Protein AF-A0A838N0W6-F1 (afdb_monomer_lite)

pLDDT: mean 95.58, std 3.67, range [67.25, 98.38]

Radius of gyration: 20.15 Å; chains: 1; bounding box: 46×37×47 Å

Structure (mmCIF, N/CA/C/O backbone):
data_AF-A0A838N0W6-F1
#
_entry.id   AF-A0A838N0W6-F1
#
loop_
_atom_site.group_PDB
_atom_site.id
_atom_site.type_symbol
_atom_site.label_atom_id
_atom_site.label_alt_id
_atom_site.label_comp_id
_atom_site.label_asym_id
_atom_site.label_entity_id
_atom_site.label_seq_id
_atom_site.pdbx_PDB_ins_code
_atom_site.Cartn_x
_atom_site.Cartn_y
_atom_site.Cartn_z
_atom_site.occupancy
_atom_site.B_iso_or_equiv
_atom_site.auth_seq_id
_atom_site.auth_comp_id
_atom_site.auth_asym_id
_atom_site.auth_atom_id
_atom_site.pdbx_PDB_model_num
ATOM 1 N N . TYR A 1 1 ? 0.292 3.775 13.892 1.00 95.31 1 TYR A N 1
ATOM 2 C CA . TYR A 1 1 ? 0.697 4.768 12.877 1.00 95.31 1 TYR A CA 1
ATOM 3 C C . TYR A 1 1 ? 0.106 4.445 11.513 1.00 95.31 1 TYR A C 1
ATOM 5 O O . TYR A 1 1 ? -0.845 5.113 11.147 1.00 95.31 1 TYR A O 1
ATOM 13 N N . ILE A 1 2 ? 0.571 3.395 10.818 1.00 97.12 2 ILE A N 1
ATOM 14 C CA . ILE A 1 2 ? 0.177 3.070 9.426 1.00 97.12 2 ILE A CA 1
ATOM 15 C C . ILE A 1 2 ? -1.346 3.084 9.208 1.00 97.12 2 ILE A C 1
ATOM 17 O O . ILE A 1 2 ? -1.830 3.792 8.335 1.00 97.12 2 ILE A O 1
ATOM 21 N N . THR A 1 3 ? -2.119 2.385 10.046 1.00 95.88 3 THR A N 1
ATOM 22 C CA . THR A 1 3 ? -3.591 2.368 9.940 1.00 95.88 3 THR A CA 1
ATOM 23 C C . THR A 1 3 ? -4.222 3.755 10.088 1.00 95.88 3 THR A C 1
ATOM 25 O O . THR A 1 3 ? -5.193 4.058 9.409 1.00 95.88 3 THR A O 1
ATOM 28 N N . ALA A 1 4 ? -3.680 4.604 10.964 1.00 96.06 4 ALA A N 1
ATOM 29 C CA . ALA A 1 4 ? -4.201 5.950 11.181 1.00 96.06 4 ALA A CA 1
ATOM 30 C C . ALA A 1 4 ? -3.945 6.847 9.968 1.00 96.06 4 ALA A C 1
ATOM 32 O O . ALA A 1 4 ? -4.876 7.463 9.467 1.00 96.06 4 ALA A O 1
ATOM 33 N N . VAL A 1 5 ? -2.711 6.877 9.459 1.00 97.19 5 VAL A N 1
ATOM 34 C CA . VAL A 1 5 ? -2.389 7.692 8.278 1.00 97.19 5 VAL A CA 1
ATOM 35 C C . VAL A 1 5 ? -3.115 7.198 7.030 1.00 97.19 5 VAL A C 1
ATOM 37 O O . VAL A 1 5 ? -3.579 8.023 6.260 1.00 97.19 5 VAL A O 1
ATOM 40 N N . ALA A 1 6 ? -3.344 5.889 6.889 1.00 96.62 6 ALA A N 1
ATOM 41 C CA . ALA A 1 6 ? -4.180 5.351 5.816 1.00 96.62 6 ALA A CA 1
ATOM 42 C C . ALA A 1 6 ? -5.630 5.868 5.880 1.00 96.62 6 ALA A C 1
ATOM 44 O O . ALA A 1 6 ? -6.239 6.120 4.846 1.00 96.62 6 ALA A O 1
ATOM 45 N N . LEU A 1 7 ? -6.191 6.036 7.084 1.00 95.75 7 LEU A N 1
ATOM 46 C CA . LEU A 1 7 ? -7.536 6.593 7.272 1.00 95.75 7 LEU A CA 1
ATOM 47 C C . LEU A 1 7 ? -7.589 8.110 7.033 1.00 95.75 7 LEU A C 1
ATOM 49 O O . LEU A 1 7 ? -8.625 8.608 6.603 1.00 95.75 7 LEU A O 1
ATOM 53 N N . ILE A 1 8 ? -6.505 8.833 7.332 1.00 95.75 8 ILE A N 1
ATOM 54 C CA . ILE A 1 8 ? -6.419 10.293 7.171 1.00 95.75 8 ILE A CA 1
ATOM 55 C C . ILE A 1 8 ? -6.155 10.666 5.708 1.00 95.75 8 ILE A C 1
ATOM 57 O O . ILE A 1 8 ? -6.867 11.498 5.150 1.00 95.75 8 ILE A O 1
ATOM 61 N N . ASP A 1 9 ? -5.149 10.045 5.095 1.00 96.31 9 ASP A N 1
ATOM 62 C CA . ASP A 1 9 ? -4.651 10.412 3.767 1.00 96.31 9 ASP A CA 1
ATOM 63 C C . ASP A 1 9 ? -5.317 9.596 2.647 1.00 96.31 9 ASP A C 1
ATOM 65 O O . ASP A 1 9 ? -5.266 9.990 1.486 1.00 96.31 9 ASP A O 1
ATOM 69 N N . GLY A 1 10 ? -5.932 8.451 2.968 1.00 95.88 10 GLY A N 1
ATOM 70 C CA . GLY A 1 10 ? -6.485 7.522 1.975 1.00 95.88 10 GLY A CA 1
ATOM 71 C C . GLY A 1 10 ? -5.430 6.694 1.230 1.00 95.88 10 GLY A C 1
ATOM 72 O O . GLY A 1 10 ? -5.783 5.881 0.379 1.00 95.88 10 GLY A O 1
ATOM 73 N N . GLU A 1 11 ? -4.149 6.864 1.561 1.00 94.12 11 GLU A N 1
ATOM 74 C CA . GLU A 1 11 ? -3.011 6.185 0.940 1.00 94.12 11 GLU A CA 1
ATOM 75 C C . GLU A 1 11 ? -1.906 5.886 1.965 1.00 94.12 11 GLU A C 1
ATOM 77 O O . GLU A 1 11 ? -1.864 6.455 3.059 1.00 94.12 11 GLU A O 1
ATOM 82 N N . VAL A 1 12 ? -0.987 4.988 1.600 1.00 94.38 12 VAL A N 1
ATOM 83 C CA . VAL A 1 12 ? 0.261 4.748 2.337 1.00 94.38 12 VAL A CA 1
ATOM 84 C C . VAL A 1 12 ? 1.397 4.601 1.329 1.00 94.38 12 VAL A C 1
ATOM 86 O O . VAL A 1 12 ? 1.552 3.555 0.702 1.00 94.38 12 VAL A O 1
ATOM 89 N N . THR A 1 13 ? 2.194 5.657 1.199 1.00 93.38 13 THR A N 1
ATOM 90 C CA . THR A 1 13 ? 3.395 5.753 0.359 1.00 93.38 13 THR A CA 1
ATOM 91 C C . THR A 1 13 ? 4.571 6.262 1.199 1.00 93.38 13 THR A C 1
ATOM 93 O O . THR A 1 13 ? 4.407 6.573 2.383 1.00 93.38 13 THR A O 1
ATOM 96 N N . ASP A 1 14 ? 5.752 6.423 0.599 1.00 93.19 14 ASP A N 1
ATOM 97 C CA . ASP A 1 14 ? 6.928 6.992 1.276 1.00 93.19 14 ASP A CA 1
ATOM 98 C C . ASP A 1 14 ? 6.668 8.391 1.863 1.00 93.19 14 ASP A C 1
ATOM 100 O O . ASP A 1 14 ? 7.244 8.755 2.889 1.00 93.19 14 ASP A O 1
ATOM 104 N N . LYS A 1 15 ? 5.735 9.157 1.279 1.00 94.56 15 LYS A N 1
ATOM 105 C CA . LYS A 1 15 ? 5.356 10.496 1.761 1.00 94.56 15 LYS A CA 1
ATOM 106 C C . LYS A 1 15 ? 4.848 10.469 3.203 1.00 94.56 15 LYS A C 1
ATOM 108 O O . LYS A 1 15 ? 5.111 11.396 3.965 1.00 94.56 15 LYS A O 1
ATOM 113 N N . GLN A 1 16 ? 4.122 9.419 3.592 1.00 97.19 16 GLN A N 1
ATOM 114 C CA . GLN A 1 16 ? 3.570 9.277 4.942 1.00 97.19 16 GLN A CA 1
ATOM 115 C C . GLN A 1 16 ? 4.633 8.894 5.982 1.00 97.19 16 GLN A C 1
ATOM 117 O O . GLN A 1 16 ? 4.359 8.965 7.178 1.00 97.19 16 GLN A O 1
ATOM 122 N N . PHE A 1 17 ? 5.839 8.513 5.558 1.00 97.00 17 PHE A N 1
ATOM 123 C CA . PHE A 1 17 ? 6.959 8.178 6.441 1.00 97.00 17 PHE A CA 1
ATOM 124 C C . PHE A 1 17 ? 8.013 9.289 6.533 1.00 97.00 17 PHE A C 1
ATOM 126 O O . PHE A 1 17 ? 9.030 9.100 7.203 1.00 97.00 17 PHE A O 1
ATOM 133 N N . ALA A 1 18 ? 7.785 10.445 5.898 1.00 97.19 18 ALA A N 1
ATOM 134 C CA . ALA A 1 18 ? 8.664 11.596 6.058 1.00 97.19 18 ALA A CA 1
ATOM 135 C C . ALA A 1 18 ? 8.743 12.007 7.548 1.00 97.19 18 ALA A C 1
ATOM 137 O O . ALA A 1 18 ? 7.710 11.990 8.228 1.00 97.19 18 ALA A O 1
ATOM 138 N N . PRO A 1 19 ? 9.933 12.351 8.085 1.00 97.19 19 PRO A N 1
ATOM 139 C CA . PRO A 1 19 ? 10.131 12.584 9.518 1.00 97.19 19 PRO A CA 1
ATOM 140 C C . PRO A 1 19 ? 9.133 13.558 10.160 1.00 97.19 19 PRO A C 1
ATOM 142 O O . PRO A 1 19 ? 8.681 13.341 11.283 1.00 97.19 19 PRO A O 1
ATOM 145 N N . GLU A 1 20 ? 8.751 14.605 9.434 1.00 96.56 20 GLU A N 1
ATOM 146 C CA . GLU A 1 20 ? 7.786 15.620 9.849 1.00 96.56 20 GLU A CA 1
ATOM 147 C C . GLU A 1 20 ? 6.365 15.075 10.059 1.00 96.56 20 GLU A C 1
ATOM 149 O O . GLU A 1 20 ? 5.629 15.604 10.892 1.00 96.56 20 GLU A O 1
ATOM 154 N N . ARG A 1 21 ? 5.972 13.991 9.373 1.00 97.31 21 ARG A N 1
ATOM 155 C CA . ARG A 1 21 ? 4.639 13.386 9.539 1.00 97.31 21 ARG A CA 1
ATOM 156 C C . ARG A 1 21 ? 4.479 12.740 10.915 1.00 97.31 21 ARG A C 1
ATOM 158 O O . ARG A 1 21 ? 3.379 12.722 11.461 1.00 97.31 21 ARG A O 1
ATOM 165 N N . PHE A 1 22 ? 5.566 12.261 11.529 1.00 96.31 22 PHE A N 1
ATOM 166 C CA . PHE A 1 22 ? 5.504 11.632 12.856 1.00 96.31 22 PHE A CA 1
ATOM 167 C C . PHE A 1 22 ? 5.199 12.617 13.988 1.00 96.31 22 PHE A C 1
ATOM 169 O O . PHE A 1 22 ? 4.728 12.194 15.044 1.00 96.31 22 PHE A O 1
ATOM 176 N N . THR A 1 23 ? 5.467 13.909 13.786 1.00 96.31 23 THR A N 1
ATOM 177 C CA . THR A 1 23 ? 5.217 14.963 14.780 1.00 96.31 23 THR A CA 1
ATOM 178 C C . THR A 1 23 ? 4.055 15.878 14.403 1.00 96.31 23 THR A C 1
ATOM 180 O O . THR A 1 23 ? 3.721 16.789 15.162 1.00 96.31 23 THR A O 1
ATOM 183 N N . GLU A 1 24 ? 3.402 15.630 13.267 1.00 97.62 24 GLU A N 1
ATOM 184 C CA . GLU A 1 24 ? 2.257 16.406 12.810 1.00 97.62 24 GLU A CA 1
ATOM 185 C C . GLU A 1 24 ? 1.087 16.295 13.801 1.00 97.62 24 GLU A C 1
ATOM 187 O O . GLU A 1 24 ? 0.569 15.207 14.067 1.00 97.62 24 GLU A O 1
ATOM 192 N N . THR A 1 25 ? 0.634 17.439 14.328 1.00 97.50 25 THR A N 1
ATOM 193 C CA . THR A 1 25 ? -0.356 17.506 15.416 1.00 97.50 25 THR A CA 1
ATOM 194 C C . THR A 1 25 ? -1.623 16.705 15.121 1.00 97.50 25 THR A C 1
ATOM 196 O O . THR A 1 25 ? -2.047 15.925 15.966 1.00 97.50 25 THR A O 1
ATOM 199 N N . LYS A 1 26 ? -2.185 16.813 13.910 1.00 94.69 26 LYS A N 1
ATOM 200 C CA . LYS A 1 26 ? -3.415 16.095 13.534 1.00 94.69 26 LYS A CA 1
ATOM 201 C C . LYS A 1 26 ? -3.253 14.573 13.579 1.00 94.69 26 LYS A C 1
ATOM 203 O O . LYS A 1 26 ? -4.163 13.871 14.013 1.00 94.69 26 LYS A O 1
ATOM 208 N N . ILE A 1 27 ? -2.101 14.059 13.144 1.00 97.00 27 ILE A N 1
ATOM 209 C CA . ILE A 1 27 ? -1.809 12.621 13.165 1.00 97.00 27 ILE A CA 1
ATOM 210 C C . ILE A 1 27 ? -1.611 12.154 14.606 1.00 97.00 27 ILE A C 1
ATOM 212 O O . ILE A 1 27 ? -2.166 11.129 15.002 1.00 97.00 27 ILE A O 1
ATOM 216 N N . VAL A 1 28 ? -0.850 12.912 15.401 1.00 97.38 28 VAL A N 1
ATOM 217 C CA . VAL A 1 28 ? -0.603 12.596 16.813 1.00 97.38 28 VAL A CA 1
ATOM 218 C C . VAL A 1 28 ? -1.910 12.585 17.609 1.00 97.38 28 VAL A C 1
ATOM 220 O O . VAL A 1 28 ? -2.157 11.630 18.342 1.00 97.38 28 VAL A O 1
ATOM 223 N N . GLU A 1 29 ? -2.773 13.585 17.430 1.00 96.69 29 GLU A N 1
ATOM 224 C CA . GLU A 1 29 ? -4.097 13.650 18.065 1.00 96.69 29 GLU A CA 1
ATOM 225 C C . GLU A 1 29 ? -4.979 12.463 17.662 1.00 96.69 29 GLU A C 1
ATOM 227 O O . GLU A 1 29 ? -5.569 11.813 18.525 1.00 96.69 29 GLU A O 1
ATOM 232 N N . PHE A 1 30 ? -5.024 12.111 16.373 1.00 96.00 30 PHE A N 1
ATOM 233 C CA . PHE A 1 30 ? -5.779 10.941 15.921 1.00 96.00 30 PHE A CA 1
ATOM 234 C C . PHE A 1 30 ? -5.250 9.644 16.554 1.00 96.00 30 PHE A C 1
ATOM 236 O O . PHE A 1 30 ? -6.028 8.796 16.994 1.00 96.00 30 PHE A O 1
ATOM 243 N N . LEU A 1 31 ? -3.925 9.491 16.652 1.00 96.88 31 LEU A N 1
ATOM 244 C CA . LEU A 1 31 ? -3.284 8.314 17.243 1.00 96.88 31 LEU A CA 1
ATOM 245 C C . LEU A 1 31 ? -3.596 8.129 18.728 1.00 96.88 31 LEU A C 1
ATOM 247 O O . LEU A 1 31 ? -3.652 6.985 19.174 1.00 96.88 31 LEU A O 1
ATOM 251 N N . GLN A 1 32 ? -3.844 9.203 19.483 1.00 96.12 32 GLN A N 1
ATOM 252 C CA . GLN A 1 32 ? -4.243 9.105 20.895 1.00 96.12 32 GLN A CA 1
ATOM 253 C C . GLN A 1 32 ? -5.575 8.361 21.080 1.00 96.12 32 GLN A C 1
ATOM 255 O O . GLN A 1 32 ? -5.807 7.762 22.130 1.00 96.12 32 GLN A O 1
ATOM 260 N N . GLY A 1 33 ? -6.439 8.363 20.061 1.00 95.12 33 GLY A N 1
ATOM 261 C CA . GLY A 1 33 ? -7.694 7.610 20.049 1.00 95.12 33 GLY A CA 1
ATOM 262 C C . GLY A 1 33 ? -7.558 6.154 19.589 1.00 95.12 33 GLY A C 1
ATOM 263 O O . GLY A 1 33 ? -8.529 5.400 19.673 1.00 95.12 33 GLY A O 1
ATOM 264 N N . VAL A 1 34 ? -6.387 5.736 19.099 1.00 97.44 34 VAL A N 1
ATOM 265 C CA . VAL A 1 34 ? -6.178 4.390 18.552 1.00 97.44 34 VAL A CA 1
ATOM 266 C C . VAL A 1 34 ? -5.842 3.412 19.672 1.00 97.44 34 VAL A C 1
ATOM 268 O O . VAL A 1 34 ? -4.867 3.578 20.401 1.00 97.44 34 VAL A O 1
ATOM 271 N N . LYS A 1 35 ? -6.625 2.335 19.761 1.00 97.81 35 LYS A N 1
ATOM 272 C CA . LYS A 1 35 ? -6.362 1.193 20.641 1.00 97.81 35 LYS A CA 1
ATOM 273 C C . LYS A 1 35 ? -6.032 -0.031 19.801 1.00 97.81 35 LYS A C 1
ATOM 275 O O . LYS A 1 35 ? -6.647 -0.250 18.760 1.00 97.81 35 LYS A O 1
ATOM 280 N N . VAL A 1 36 ? -5.057 -0.811 20.255 1.00 97.50 36 VAL A N 1
ATOM 281 C CA . VAL A 1 36 ? -4.650 -2.062 19.613 1.00 97.50 36 VAL A CA 1
ATOM 282 C C . VAL A 1 36 ? -4.782 -3.171 20.637 1.00 97.50 36 VAL A C 1
ATOM 284 O O . VAL A 1 36 ? -4.202 -3.095 21.718 1.00 97.50 36 VAL A O 1
ATOM 287 N N . GLU A 1 37 ? -5.546 -4.193 20.285 1.00 97.56 37 GLU A N 1
ATOM 288 C CA . GLU A 1 37 ? -5.837 -5.324 21.155 1.00 97.56 37 GLU A CA 1
ATOM 289 C C . GLU A 1 37 ? -5.528 -6.622 20.419 1.00 97.56 37 GLU A C 1
ATOM 291 O O . GLU A 1 37 ? -5.694 -6.729 19.200 1.00 97.56 37 GLU A O 1
ATOM 296 N N . ARG A 1 38 ? -5.056 -7.620 21.166 1.00 96.94 38 ARG A N 1
ATOM 297 C CA . ARG A 1 38 ? -4.864 -8.960 20.623 1.00 96.94 38 ARG A CA 1
ATOM 298 C C . ARG A 1 38 ? -6.222 -9.638 20.487 1.00 96.94 38 ARG A C 1
ATOM 300 O O . ARG A 1 38 ? -7.041 -9.577 21.396 1.00 96.94 38 ARG A O 1
ATOM 307 N N . ASN A 1 39 ? -6.417 -10.334 19.375 1.00 97.88 39 ASN A N 1
ATOM 308 C CA . ASN A 1 39 ? -7.585 -11.170 19.149 1.00 97.88 39 ASN A CA 1
ATOM 309 C C . ASN A 1 39 ? -7.145 -12.637 19.025 1.00 97.88 39 ASN A C 1
ATOM 311 O O . ASN A 1 39 ? -6.260 -12.950 18.221 1.00 97.88 39 ASN A O 1
ATOM 315 N N . ASP A 1 40 ? -7.730 -13.519 19.836 1.00 97.69 40 ASP A N 1
ATOM 316 C CA . ASP A 1 40 ? -7.344 -14.935 19.898 1.00 97.69 40 ASP A CA 1
ATOM 317 C C . ASP A 1 40 ? -7.683 -15.689 18.608 1.00 97.69 40 ASP A C 1
ATOM 319 O O . ASP A 1 40 ? -6.882 -16.503 18.151 1.00 97.69 40 ASP A O 1
ATOM 323 N N . GLU A 1 41 ? -8.812 -15.364 17.971 1.00 96.88 41 GLU A N 1
ATOM 324 C CA . GLU A 1 41 ? -9.206 -15.947 16.685 1.00 96.88 41 GLU A CA 1
ATOM 325 C C . GLU A 1 41 ? -8.200 -15.569 15.590 1.00 96.88 41 GLU A C 1
ATOM 327 O O . GLU A 1 41 ? -7.670 -16.443 14.908 1.00 96.88 41 GLU A O 1
ATOM 332 N N . LEU A 1 42 ? -7.865 -14.279 15.462 1.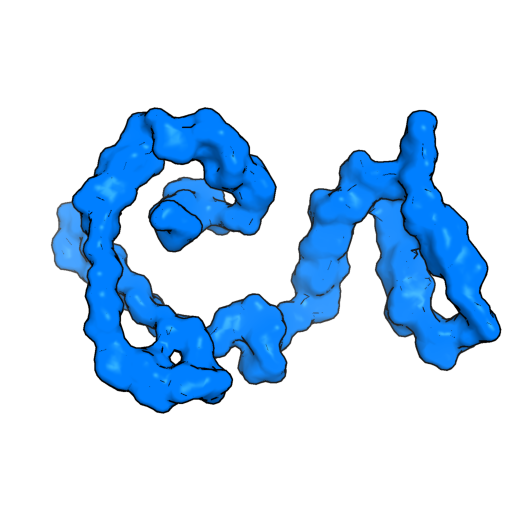00 97.31 42 LEU A N 1
ATOM 333 C CA . LEU A 1 42 ? -6.879 -13.824 14.473 1.00 97.31 42 LEU A CA 1
ATOM 334 C C . LEU A 1 42 ? -5.484 -14.393 14.760 1.00 97.31 42 LEU A C 1
ATOM 336 O O . LEU A 1 42 ? -4.759 -14.747 13.834 1.00 97.31 42 LEU A O 1
ATOM 340 N N . SER A 1 43 ? -5.118 -14.516 16.041 1.00 96.62 43 SER A N 1
ATOM 341 C CA . SER A 1 43 ? -3.848 -15.125 16.451 1.00 96.62 43 SER A CA 1
ATOM 342 C C . SER A 1 43 ? -3.766 -16.595 16.033 1.00 96.62 43 SER A C 1
ATOM 344 O O . SER A 1 43 ? -2.704 -17.042 15.612 1.00 96.62 43 SER A O 1
ATOM 346 N N . ALA A 1 44 ? -4.869 -17.340 16.140 1.00 96.81 44 ALA A N 1
ATOM 347 C CA . ALA A 1 44 ? -4.933 -18.751 15.766 1.00 96.81 44 ALA A CA 1
ATOM 348 C C . ALA A 1 44 ? -4.852 -18.979 14.246 1.00 96.81 44 ALA A C 1
ATOM 350 O O . ALA A 1 44 ? -4.429 -20.048 13.817 1.00 96.81 44 ALA A O 1
ATOM 351 N N . LEU A 1 45 ? -5.222 -17.980 13.435 1.00 95.25 45 LEU A N 1
ATOM 352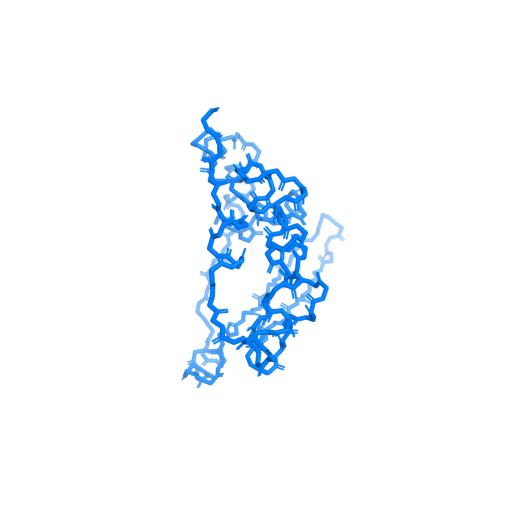 C CA . LEU A 1 45 ? -5.079 -18.023 11.975 1.00 95.25 45 LEU A CA 1
ATOM 353 C C . LEU A 1 45 ? -3.633 -17.834 11.503 1.00 95.25 45 LEU A C 1
ATOM 355 O O . LEU A 1 45 ? -3.324 -18.084 10.337 1.00 95.25 45 LEU A O 1
ATOM 359 N N . TYR A 1 46 ? -2.731 -17.386 12.373 1.00 89.38 46 TYR A N 1
ATOM 360 C CA . TYR A 1 46 ? -1.319 -17.291 12.029 1.00 89.38 46 TYR A CA 1
ATOM 361 C C . TYR A 1 46 ? -0.701 -18.701 11.962 1.00 89.38 46 TYR A C 1
ATOM 363 O O . TYR A 1 46 ? -0.890 -19.499 12.873 1.00 89.38 46 TYR A O 1
ATOM 371 N N . ALA A 1 47 ? 0.064 -19.110 10.945 1.00 87.94 47 ALA A N 1
ATOM 372 C CA . ALA A 1 47 ? 0.678 -18.400 9.816 1.00 87.94 47 ALA A CA 1
ATOM 373 C C . ALA A 1 47 ? -0.070 -18.565 8.471 1.00 87.94 47 ALA A C 1
ATOM 375 O O . ALA A 1 47 ? 0.491 -18.294 7.409 1.00 87.94 47 ALA A O 1
ATOM 376 N N . GLU A 1 48 ? -1.317 -19.038 8.495 1.00 92.75 48 GLU A N 1
ATOM 377 C CA . GLU A 1 48 ? -2.143 -19.175 7.291 1.00 92.75 48 GLU A CA 1
ATOM 378 C C . GLU A 1 48 ? -2.583 -17.808 6.746 1.00 92.75 48 GLU A C 1
ATOM 380 O O . GLU A 1 48 ? -2.598 -17.591 5.530 1.00 92.75 48 GLU A O 1
ATOM 385 N N . ALA A 1 49 ? -2.933 -16.890 7.644 1.00 94.06 49 ALA A N 1
ATOM 386 C CA . ALA A 1 49 ? -3.382 -15.542 7.336 1.00 94.06 49 ALA A CA 1
ATOM 387 C C . ALA A 1 49 ? -2.695 -14.512 8.245 1.00 94.06 49 ALA A C 1
ATOM 389 O O . ALA A 1 49 ? -2.234 -14.819 9.344 1.00 94.06 49 ALA A O 1
ATOM 390 N N . VAL A 1 50 ? -2.658 -13.262 7.786 1.00 94.25 50 VAL A N 1
ATOM 391 C CA . VAL A 1 50 ? -2.176 -12.103 8.560 1.00 94.25 50 VAL A CA 1
ATOM 392 C C . VAL A 1 50 ? -3.352 -11.168 8.820 1.00 94.25 50 VAL A C 1
ATOM 394 O O . VAL A 1 50 ? -3.402 -10.018 8.379 1.00 94.25 50 VAL A O 1
ATOM 397 N N . ALA A 1 51 ? -4.352 -11.734 9.488 1.00 96.94 51 ALA A N 1
ATOM 398 C CA . ALA A 1 51 ? -5.673 -11.154 9.598 1.00 96.94 51 ALA A CA 1
ATOM 399 C C . ALA A 1 51 ? -5.723 -9.953 10.551 1.00 96.94 51 ALA A C 1
ATOM 401 O O . ALA A 1 51 ? -5.082 -9.944 11.601 1.00 96.94 51 ALA A O 1
ATOM 402 N N . ASN A 1 52 ? -6.521 -8.947 10.195 1.00 97.56 52 ASN A N 1
ATOM 403 C CA . ASN A 1 52 ? -6.782 -7.766 11.014 1.00 97.56 52 ASN A CA 1
ATOM 404 C C . ASN A 1 52 ? -8.271 -7.399 10.972 1.00 97.56 52 ASN A C 1
ATOM 406 O O . ASN A 1 52 ? -8.923 -7.510 9.930 1.00 97.56 52 ASN A O 1
ATOM 410 N N . ILE A 1 53 ? -8.797 -6.909 12.097 1.00 98.19 53 ILE A N 1
ATOM 411 C CA . ILE A 1 53 ? -10.123 -6.289 12.191 1.00 98.19 53 ILE A CA 1
ATOM 412 C C . ILE A 1 53 ? -9.929 -4.839 12.630 1.00 98.19 53 ILE A C 1
ATOM 414 O O . ILE A 1 53 ? -9.255 -4.571 13.621 1.00 98.19 53 ILE A O 1
ATOM 418 N N . VAL A 1 54 ? -10.523 -3.905 11.892 1.00 98.12 54 VAL A N 1
ATOM 419 C CA . VAL A 1 54 ? -10.526 -2.477 12.218 1.00 98.12 54 VAL A CA 1
ATOM 420 C C . VAL A 1 54 ? -11.952 -2.050 12.527 1.00 98.12 54 VAL A C 1
ATOM 422 O O . VAL A 1 54 ? -12.852 -2.232 11.703 1.00 98.12 54 VAL A O 1
ATOM 425 N N . HIS A 1 55 ? -12.136 -1.456 13.703 1.00 98.19 55 HIS A N 1
ATOM 426 C CA . HIS A 1 55 ? -13.370 -0.799 14.119 1.00 98.19 55 HIS A CA 1
ATOM 427 C C . HIS A 1 55 ? -13.147 0.716 14.149 1.00 98.19 55 HIS A C 1
ATOM 429 O O . HIS A 1 55 ? -12.180 1.187 14.747 1.00 98.19 55 HIS A O 1
ATOM 435 N N . VAL A 1 56 ? -14.045 1.478 13.527 1.00 97.75 56 VAL A N 1
ATOM 436 C CA . VAL A 1 56 ? -14.039 2.945 13.538 1.00 97.75 56 VAL A CA 1
ATOM 437 C C . VAL A 1 56 ? -15.352 3.431 14.135 1.00 97.75 56 VAL A C 1
ATOM 439 O O . VAL A 1 56 ? -16.417 3.191 13.565 1.00 97.75 56 VAL A O 1
ATOM 442 N N . ASN A 1 57 ? -15.273 4.119 15.273 1.00 97.38 57 ASN A N 1
ATOM 443 C CA . ASN A 1 57 ? -16.418 4.777 15.899 1.00 97.38 57 ASN A CA 1
ATOM 444 C C . ASN A 1 57 ? -16.543 6.196 15.339 1.00 97.38 57 ASN A C 1
ATOM 446 O O . ASN A 1 57 ? -15.609 6.990 15.440 1.00 97.38 57 ASN A O 1
ATOM 450 N N . LEU A 1 58 ? -17.682 6.498 14.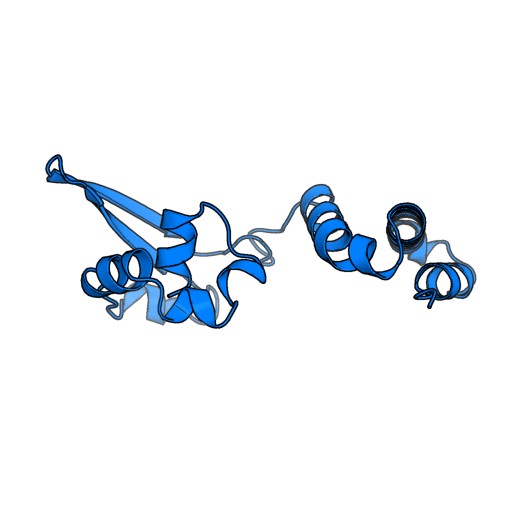727 1.00 96.81 58 LEU A N 1
ATOM 451 C CA . LEU A 1 58 ? -17.971 7.788 14.116 1.00 96.81 58 LEU A CA 1
ATOM 452 C C . LEU A 1 58 ? -18.592 8.749 15.133 1.00 96.81 58 LEU A C 1
ATOM 454 O O . LEU A 1 58 ? -19.203 8.338 16.118 1.00 96.81 58 LEU A O 1
ATOM 458 N N . ALA A 1 59 ? -18.496 10.048 14.848 1.00 95.50 59 ALA A N 1
ATOM 459 C CA . ALA A 1 59 ? -19.067 11.100 15.692 1.00 95.50 59 ALA A CA 1
ATOM 460 C C . ALA A 1 59 ? -20.601 11.019 15.830 1.00 95.50 59 ALA A C 1
ATOM 462 O O . ALA A 1 59 ? -21.152 11.509 16.810 1.00 95.50 59 ALA A O 1
ATOM 463 N N . ASP A 1 60 ? -21.290 10.385 14.876 1.00 97.44 60 ASP A N 1
ATOM 464 C CA . ASP A 1 60 ? -22.739 10.145 14.926 1.00 97.44 60 ASP A CA 1
ATOM 465 C C . ASP A 1 60 ? -23.132 8.898 15.744 1.00 97.44 60 ASP A C 1
ATOM 467 O O . ASP A 1 60 ? -24.298 8.505 15.762 1.00 97.44 60 ASP A O 1
ATOM 471 N N . GLY A 1 61 ? -22.164 8.271 16.420 1.00 97.94 61 GLY A N 1
ATOM 472 C CA . GLY A 1 61 ? -22.361 7.098 17.268 1.00 97.94 61 GLY A CA 1
ATOM 473 C C . GLY A 1 61 ? -22.360 5.762 16.523 1.00 97.94 61 GLY A C 1
ATOM 474 O O . GLY A 1 61 ? -22.430 4.719 17.173 1.00 97.94 61 GLY A O 1
ATOM 475 N N . ARG A 1 62 ? -22.263 5.744 15.186 1.00 98.12 62 ARG A N 1
ATOM 476 C CA . ARG A 1 62 ? -22.144 4.490 14.426 1.00 98.12 62 ARG A CA 1
ATOM 477 C C . ARG A 1 62 ? -20.745 3.892 14.550 1.00 98.12 62 ARG A C 1
ATOM 479 O O . ARG A 1 62 ? -19.753 4.611 14.642 1.00 98.12 62 ARG A O 1
ATOM 486 N N . THR A 1 63 ? -20.662 2.571 14.421 1.00 98.38 63 THR A N 1
ATOM 487 C CA . THR A 1 63 ? -19.394 1.848 14.275 1.00 98.38 63 THR A CA 1
ATOM 488 C C . THR A 1 63 ? -19.324 1.203 12.897 1.00 98.38 63 THR A C 1
ATOM 490 O O . THR A 1 63 ? -20.195 0.414 12.529 1.00 98.38 63 THR A O 1
ATOM 493 N N . ILE A 1 64 ? -18.269 1.501 12.140 1.00 98.06 64 ILE A N 1
ATOM 494 C CA . ILE A 1 64 ? -17.930 0.780 10.908 1.00 98.06 64 ILE A CA 1
ATOM 495 C C . ILE A 1 64 ? -16.864 -0.256 11.248 1.00 98.06 64 ILE A C 1
ATOM 497 O O . ILE A 1 64 ? -15.898 0.045 11.943 1.00 98.06 64 ILE A O 1
ATOM 501 N N . THR A 1 65 ? -17.039 -1.480 10.756 1.00 98.19 65 THR A N 1
ATOM 502 C CA . THR A 1 65 ? -16.103 -2.584 10.987 1.00 98.19 65 THR A CA 1
ATOM 503 C C . THR A 1 65 ? -15.656 -3.185 9.666 1.00 98.19 65 THR A C 1
ATOM 505 O O . THR A 1 65 ? -16.481 -3.448 8.791 1.00 98.19 65 THR A O 1
ATOM 508 N N . LYS A 1 66 ? -14.357 -3.461 9.538 1.00 97.50 66 LYS A N 1
ATOM 509 C CA . LYS A 1 66 ? -13.800 -4.210 8.412 1.00 97.50 66 LYS A CA 1
ATOM 510 C C . LYS A 1 66 ? -12.825 -5.264 8.912 1.00 97.50 66 LYS A C 1
ATOM 512 O O . LYS A 1 66 ? -11.894 -4.950 9.644 1.00 97.50 66 LYS A O 1
ATOM 517 N N . ARG A 1 67 ? -13.020 -6.500 8.456 1.00 97.50 67 ARG A N 1
ATOM 518 C CA . ARG A 1 67 ? -12.063 -7.598 8.595 1.00 97.50 67 ARG A CA 1
ATOM 519 C C . ARG A 1 67 ? -11.364 -7.847 7.263 1.00 97.50 67 ARG A C 1
ATOM 521 O O . ARG A 1 67 ? -12.018 -7.833 6.216 1.00 97.50 67 ARG A O 1
ATOM 528 N N . VAL A 1 68 ? -10.056 -8.066 7.315 1.00 97.38 68 VAL A N 1
ATOM 529 C CA . VAL A 1 68 ? -9.233 -8.488 6.180 1.00 97.38 68 VAL A CA 1
ATOM 530 C C . VAL A 1 68 ? -8.325 -9.610 6.655 1.00 97.38 68 VAL A C 1
ATOM 532 O O . VAL A 1 68 ? -7.430 -9.367 7.459 1.00 97.38 68 VAL A O 1
ATOM 535 N N . ASP A 1 69 ? -8.546 -10.816 6.137 1.00 97.12 69 ASP A N 1
ATOM 536 C CA . ASP A 1 69 ? -7.734 -11.989 6.486 1.00 97.12 69 ASP A CA 1
ATOM 537 C C . ASP A 1 69 ? -6.516 -12.117 5.563 1.00 97.12 69 ASP A C 1
ATOM 539 O O . ASP A 1 69 ? -5.395 -12.365 6.010 1.00 97.12 69 ASP A O 1
ATOM 543 N N . TYR A 1 70 ? -6.728 -11.861 4.269 1.00 97.12 70 TYR A N 1
ATOM 544 C CA . TYR A 1 70 ? -5.698 -11.896 3.236 1.00 97.12 70 TYR A CA 1
ATOM 545 C C . TYR A 1 70 ? -5.519 -10.490 2.648 1.00 97.12 70 TYR A C 1
ATOM 547 O O . TYR A 1 70 ? -6.389 -10.036 1.896 1.00 97.12 70 TYR A O 1
ATOM 555 N N . PRO A 1 71 ? -4.435 -9.768 2.984 1.00 94.25 71 PRO A N 1
ATOM 556 C CA . PRO A 1 71 ? -4.191 -8.439 2.432 1.00 94.25 71 PRO A CA 1
ATOM 557 C C . PRO A 1 71 ? -3.953 -8.515 0.922 1.00 94.25 71 PRO A C 1
ATOM 559 O O . PRO A 1 71 ? 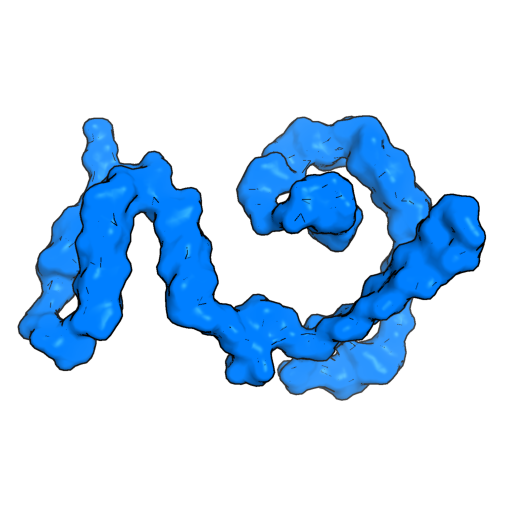-3.541 -9.553 0.403 1.00 94.25 71 PRO A O 1
ATOM 562 N N . LEU A 1 72 ? -4.200 -7.407 0.222 1.00 94.31 72 LEU A N 1
ATOM 563 C CA . LEU A 1 72 ? -3.904 -7.296 -1.205 1.00 94.31 72 LEU A CA 1
ATOM 564 C C . LEU A 1 72 ? -2.409 -7.566 -1.450 1.00 94.31 72 LEU A C 1
ATOM 566 O O . LEU A 1 72 ? -1.554 -7.007 -0.764 1.00 94.31 72 LEU A O 1
ATOM 570 N N . GLY A 1 73 ? -2.108 -8.452 -2.396 1.00 93.38 73 GLY A N 1
ATOM 571 C CA . GLY A 1 73 ? -0.766 -8.982 -2.654 1.00 93.38 73 GLY A CA 1
ATOM 572 C C . GLY A 1 73 ? -0.486 -10.345 -2.007 1.00 93.38 73 GLY A C 1
ATOM 573 O O . GLY A 1 73 ? 0.499 -10.991 -2.355 1.00 93.38 73 GLY A O 1
ATOM 574 N N . ASN A 1 74 ? -1.346 -10.836 -1.109 1.00 95.00 74 ASN A N 1
ATOM 575 C CA . ASN A 1 74 ? -1.253 -12.212 -0.618 1.00 95.00 74 ASN A CA 1
ATOM 576 C C . ASN A 1 74 ? -1.551 -13.217 -1.752 1.00 95.00 74 ASN A C 1
ATOM 578 O O . ASN A 1 74 ? -2.349 -12.939 -2.641 1.00 95.00 74 ASN A O 1
ATOM 582 N N . ALA A 1 75 ? -0.991 -14.431 -1.702 1.00 93.69 75 ALA A N 1
ATOM 583 C CA . ALA A 1 75 ? -1.254 -15.469 -2.707 1.00 93.69 75 ALA A CA 1
ATOM 584 C C . ALA A 1 75 ? -2.752 -15.804 -2.892 1.00 93.69 75 ALA A C 1
ATOM 586 O O . ALA A 1 75 ? -3.151 -16.172 -3.999 1.00 93.69 75 ALA A O 1
ATOM 587 N N . LYS A 1 76 ? -3.560 -15.658 -1.827 1.00 94.81 76 LYS A N 1
ATOM 588 C CA . LYS A 1 76 ? -5.026 -15.825 -1.807 1.00 94.81 76 LYS A CA 1
ATOM 589 C C . LYS A 1 76 ? -5.806 -14.533 -2.129 1.00 94.81 76 LYS A C 1
ATOM 591 O O . LYS A 1 76 ? -7.019 -14.591 -2.288 1.00 94.81 76 LYS A O 1
ATOM 596 N N . ASN A 1 77 ? -5.139 -13.381 -2.226 1.00 96.25 77 ASN A N 1
ATOM 597 C CA . ASN A 1 77 ? -5.714 -12.085 -2.605 1.00 96.25 77 ASN A CA 1
ATOM 598 C C . ASN A 1 77 ? -4.686 -11.300 -3.433 1.00 96.25 77 ASN A C 1
ATOM 600 O O . ASN A 1 77 ? -4.051 -10.360 -2.949 1.00 96.25 77 ASN A O 1
ATOM 604 N N . ARG A 1 78 ? -4.440 -11.780 -4.654 1.00 95.81 78 ARG A N 1
ATOM 605 C CA . ARG A 1 78 ? -3.347 -11.288 -5.495 1.00 95.81 78 ARG A CA 1
ATOM 606 C C . ARG A 1 78 ? -3.627 -9.865 -5.957 1.00 95.81 78 ARG A C 1
ATOM 608 O O . ARG A 1 78 ? -4.767 -9.513 -6.245 1.00 95.81 78 ARG A O 1
ATOM 615 N N . LEU A 1 79 ? -2.567 -9.070 -6.039 1.00 95.62 79 LEU A N 1
ATOM 616 C CA . LEU A 1 79 ? -2.627 -7.799 -6.745 1.00 95.62 79 LEU A CA 1
ATOM 617 C C . LEU A 1 79 ? -2.823 -8.112 -8.240 1.00 95.62 79 LEU A C 1
ATOM 619 O O . LEU A 1 79 ? -2.110 -8.986 -8.739 1.00 95.62 79 LEU A O 1
ATOM 623 N N . PRO A 1 80 ? -3.795 -7.491 -8.927 1.00 96.19 80 PRO A N 1
ATOM 624 C CA . PRO A 1 80 ? -3.937 -7.661 -10.366 1.00 96.19 80 PRO A CA 1
ATOM 625 C C . PRO A 1 80 ? -2.727 -7.057 -11.089 1.00 96.19 80 PRO A C 1
ATOM 627 O O . PRO A 1 80 ? -2.019 -6.217 -10.527 1.00 96.19 80 PRO A O 1
ATOM 630 N N . ASP A 1 81 ? -2.484 -7.510 -12.315 1.00 96.75 81 ASP A N 1
ATOM 631 C CA . ASP A 1 81 ? -1.281 -7.172 -13.082 1.00 96.75 81 ASP A CA 1
ATOM 632 C C . ASP A 1 81 ? -1.119 -5.655 -13.265 1.00 96.75 81 ASP A C 1
ATOM 634 O O . ASP A 1 81 ? -0.051 -5.112 -12.989 1.00 96.75 81 ASP A O 1
ATOM 638 N N . ASP A 1 82 ? -2.206 -4.948 -13.581 1.00 96.31 82 ASP A N 1
ATOM 639 C CA . ASP A 1 82 ? -2.244 -3.483 -13.667 1.00 96.31 82 ASP A CA 1
ATOM 640 C C . ASP A 1 82 ? -1.878 -2.805 -12.334 1.00 96.31 82 ASP A C 1
ATOM 642 O O . ASP A 1 82 ? -1.189 -1.788 -12.302 1.00 96.31 82 ASP A O 1
ATOM 646 N N . GLY A 1 83 ? -2.286 -3.382 -11.205 1.00 95.19 83 GLY A N 1
ATOM 647 C CA . GLY A 1 83 ? -1.889 -2.932 -9.874 1.00 95.19 83 GLY A CA 1
ATOM 648 C C . GLY A 1 83 ? -0.394 -3.121 -9.603 1.00 95.19 83 GLY A C 1
ATOM 649 O O . GLY A 1 83 ? 0.228 -2.259 -8.977 1.00 95.19 83 GLY A O 1
ATOM 650 N N . VAL A 1 84 ? 0.197 -4.227 -10.070 1.00 96.12 84 VAL A N 1
ATOM 651 C CA . VAL A 1 84 ? 1.645 -4.482 -9.964 1.00 96.12 84 VAL A CA 1
ATOM 652 C C . VAL A 1 84 ? 2.422 -3.480 -10.820 1.00 96.12 84 VAL A C 1
ATOM 654 O O . VAL A 1 84 ? 3.379 -2.879 -10.330 1.00 96.12 84 VAL A O 1
ATOM 657 N N . GLU A 1 85 ? 1.984 -3.265 -12.060 1.00 97.06 85 GLU A N 1
ATOM 658 C CA . GLU A 1 85 ? 2.568 -2.297 -12.991 1.00 97.06 85 GLU A CA 1
ATOM 659 C C . GLU A 1 85 ? 2.496 -0.871 -12.447 1.00 97.06 85 GLU A C 1
ATOM 661 O O . GLU A 1 85 ? 3.516 -0.194 -12.365 1.00 97.06 85 GLU A O 1
ATOM 666 N N . ASN A 1 86 ? 1.320 -0.428 -11.994 1.00 95.44 86 ASN A N 1
ATOM 667 C CA . ASN A 1 86 ? 1.137 0.910 -11.430 1.00 95.44 86 ASN A CA 1
ATOM 668 C C . ASN A 1 86 ? 2.067 1.145 -10.234 1.00 95.44 86 ASN A C 1
ATOM 670 O O . ASN A 1 86 ? 2.750 2.167 -10.178 1.00 95.44 86 ASN A O 1
ATOM 674 N N . LYS A 1 87 ? 2.178 0.164 -9.327 1.00 94.69 87 LYS A N 1
ATOM 675 C CA . LYS A 1 87 ? 3.130 0.228 -8.210 1.00 94.69 87 LYS A CA 1
ATOM 676 C C . LYS A 1 87 ? 4.577 0.332 -8.699 1.00 94.69 87 LYS A C 1
ATOM 678 O O . LYS A 1 87 ? 5.369 1.070 -8.117 1.00 94.69 87 LYS A O 1
ATOM 683 N N . PHE A 1 88 ? 4.943 -0.417 -9.738 1.00 96.38 88 PHE A N 1
ATOM 684 C CA . PHE A 1 88 ? 6.273 -0.328 -10.333 1.00 96.38 88 PHE A CA 1
ATOM 685 C C . PHE A 1 88 ? 6.524 1.063 -10.930 1.00 96.38 88 PHE A C 1
ATOM 687 O O . PHE A 1 88 ? 7.550 1.668 -10.625 1.00 96.38 88 PHE A O 1
ATOM 694 N N . PHE A 1 89 ? 5.585 1.607 -11.708 1.00 96.31 89 PHE A N 1
ATOM 695 C CA . PHE A 1 89 ? 5.712 2.930 -12.320 1.00 96.31 89 PHE A CA 1
ATOM 696 C C . PHE A 1 89 ? 5.872 4.041 -11.282 1.00 96.31 89 PHE A C 1
ATOM 698 O O . PHE A 1 89 ? 6.762 4.878 -11.432 1.00 96.31 89 PHE A O 1
ATOM 705 N N . GLU A 1 90 ? 5.072 4.028 -10.211 1.00 93.94 90 GLU A N 1
ATOM 706 C CA . GLU A 1 90 ? 5.160 5.012 -9.124 1.00 93.94 90 GLU A CA 1
ATOM 707 C C . GLU A 1 90 ? 6.548 5.048 -8.468 1.00 93.94 90 GLU A C 1
ATOM 709 O O . GLU A 1 90 ? 7.035 6.121 -8.105 1.00 93.94 90 GLU A O 1
ATOM 714 N N . LEU A 1 91 ? 7.204 3.891 -8.346 1.00 93.38 91 LEU A N 1
ATOM 715 C CA . LEU A 1 91 ? 8.511 3.764 -7.698 1.00 93.38 91 LEU A CA 1
ATOM 716 C C . LEU A 1 91 ? 9.685 3.984 -8.664 1.00 93.38 91 LEU A C 1
ATOM 718 O O . LEU A 1 91 ? 10.681 4.608 -8.296 1.00 93.38 91 LEU A O 1
ATOM 722 N N . ALA A 1 92 ? 9.591 3.466 -9.889 1.00 94.88 92 ALA A N 1
ATOM 723 C CA . ALA A 1 92 ? 10.707 3.400 -10.828 1.00 94.88 92 ALA A CA 1
ATOM 724 C C . ALA A 1 92 ? 10.773 4.604 -11.775 1.00 94.88 92 ALA A C 1
ATOM 726 O O . ALA A 1 92 ? 11.861 5.132 -12.009 1.00 94.88 92 ALA A O 1
ATOM 727 N N . ALA A 1 93 ? 9.640 5.089 -12.298 1.00 94.56 93 ALA A N 1
ATOM 728 C CA . ALA A 1 93 ? 9.634 6.174 -13.283 1.00 94.56 93 ALA A CA 1
ATOM 729 C C . ALA A 1 93 ? 10.324 7.471 -12.798 1.00 94.56 93 ALA A C 1
ATOM 731 O O . ALA A 1 93 ? 11.004 8.102 -13.612 1.00 94.56 93 ALA A O 1
ATOM 732 N N . PRO A 1 94 ? 10.260 7.863 -11.504 1.00 93.00 94 PRO A N 1
ATOM 733 C CA . PRO A 1 94 ? 11.036 8.995 -10.986 1.00 93.00 94 PRO A CA 1
ATOM 734 C C . PRO A 1 94 ? 12.562 8.814 -11.041 1.00 93.00 94 PRO A C 1
ATOM 736 O O . PRO A 1 94 ? 13.290 9.784 -10.840 1.00 93.00 94 PRO A O 1
ATOM 739 N N . LYS A 1 95 ? 13.054 7.587 -11.253 1.00 93.38 95 LYS A N 1
ATOM 740 C CA . LYS A 1 95 ? 14.483 7.237 -11.292 1.00 93.38 95 LYS A CA 1
ATOM 741 C C . LYS A 1 95 ? 14.987 6.928 -12.699 1.00 93.38 95 LYS A C 1
ATOM 743 O O . LYS A 1 95 ? 16.076 7.360 -13.044 1.00 93.38 95 LYS A O 1
ATOM 748 N N . ILE A 1 96 ? 14.203 6.209 -13.502 1.00 94.25 96 ILE A N 1
ATOM 749 C CA . ILE A 1 96 ? 14.612 5.727 -14.838 1.00 94.25 96 ILE A CA 1
ATOM 750 C C . ILE A 1 96 ? 13.794 6.335 -15.983 1.00 94.25 96 ILE A C 1
ATOM 752 O O . ILE A 1 96 ? 13.876 5.879 -17.120 1.00 94.25 96 ILE A O 1
ATOM 756 N N . THR A 1 97 ? 13.018 7.389 -15.705 1.00 93.44 97 THR A N 1
ATOM 757 C CA . THR A 1 97 ? 12.022 8.007 -16.600 1.00 93.44 97 THR A CA 1
ATOM 758 C C . THR A 1 97 ? 10.816 7.113 -16.899 1.00 93.44 97 THR A C 1
ATOM 760 O O . THR A 1 97 ? 10.854 5.894 -16.738 1.00 93.44 97 THR A O 1
ATOM 763 N N . LYS A 1 98 ? 9.722 7.726 -17.372 1.00 94.19 98 LYS A N 1
ATOM 764 C CA . LYS A 1 98 ? 8.531 6.990 -17.821 1.00 94.19 98 LYS A CA 1
ATOM 765 C C . LYS A 1 98 ? 8.859 6.032 -18.970 1.00 94.19 98 LYS A C 1
ATOM 767 O O . LYS A 1 98 ? 8.441 4.887 -18.932 1.00 94.19 98 LYS A O 1
ATOM 772 N N . GLU A 1 99 ? 9.625 6.489 -19.962 1.00 94.25 99 GLU A N 1
ATOM 773 C CA . GLU A 1 99 ? 9.975 5.663 -21.124 1.00 94.25 99 GLU A CA 1
ATOM 774 C C . GLU A 1 99 ? 10.823 4.446 -20.725 1.00 94.25 99 GLU A C 1
ATOM 776 O O . GLU A 1 99 ? 10.581 3.346 -21.215 1.00 94.25 99 GLU A O 1
ATOM 781 N N . GLY A 1 100 ? 11.789 4.624 -19.817 1.00 95.19 100 GLY A N 1
ATOM 782 C CA . GLY A 1 100 ? 12.576 3.509 -19.281 1.00 95.19 100 GLY A CA 1
ATOM 783 C C . GLY A 1 100 ? 11.704 2.516 -18.515 1.00 95.19 100 GLY A C 1
ATOM 784 O O . GLY A 1 100 ? 11.763 1.317 -18.772 1.00 95.19 100 GLY A O 1
ATOM 785 N N . ALA A 1 101 ? 10.826 3.009 -17.637 1.00 97.19 101 ALA A N 1
ATOM 786 C CA . ALA A 1 101 ? 9.911 2.157 -16.882 1.00 97.19 101 ALA A CA 1
ATOM 787 C C . ALA A 1 101 ? 8.933 1.378 -17.785 1.00 97.19 101 ALA A C 1
ATOM 789 O O . ALA A 1 101 ? 8.724 0.188 -17.557 1.00 97.19 101 ALA A O 1
ATOM 790 N N . ASP A 1 102 ? 8.386 2.009 -18.831 1.00 97.12 102 ASP A N 1
ATOM 791 C CA . ASP A 1 102 ? 7.517 1.349 -19.817 1.00 97.12 102 ASP A CA 1
ATOM 792 C C . ASP A 1 102 ? 8.255 0.175 -20.498 1.00 97.12 102 ASP A C 1
ATOM 794 O O . ASP A 1 102 ? 7.718 -0.932 -20.579 1.00 97.12 102 ASP A O 1
ATOM 798 N N . LYS A 1 103 ? 9.518 0.377 -20.910 1.00 97.06 103 LYS A N 1
ATOM 799 C CA . LYS A 1 103 ? 10.355 -0.685 -21.503 1.00 97.06 103 LYS A CA 1
ATOM 800 C C . LYS A 1 103 ? 10.649 -1.815 -20.519 1.00 97.06 103 LYS A C 1
ATOM 802 O O . LYS A 1 103 ? 10.574 -2.981 -20.894 1.00 97.06 103 LYS A O 1
ATOM 807 N N . VAL A 1 104 ? 10.943 -1.499 -19.255 1.00 97.75 104 VAL A N 1
ATOM 808 C CA . VAL A 1 104 ? 11.163 -2.526 -18.221 1.00 97.75 104 VAL A CA 1
ATOM 809 C C . VAL A 1 104 ? 9.934 -3.421 -18.070 1.00 97.75 104 VAL A C 1
ATOM 811 O O . VAL A 1 104 ? 10.076 -4.643 -18.060 1.00 97.75 104 VAL A O 1
ATOM 814 N N . VAL A 1 105 ? 8.735 -2.837 -17.979 1.00 97.81 105 VAL A N 1
ATOM 815 C CA . VAL A 1 105 ? 7.484 -3.605 -17.880 1.00 97.81 105 VAL A CA 1
ATOM 816 C C . VAL A 1 105 ? 7.290 -4.482 -19.116 1.00 97.81 105 VAL A C 1
ATOM 818 O O . VAL A 1 105 ? 7.024 -5.676 -18.976 1.00 97.81 105 VAL A O 1
ATOM 821 N N . GLU A 1 106 ? 7.503 -3.938 -20.317 1.00 97.31 106 GLU A N 1
ATOM 822 C CA . GLU A 1 106 ? 7.410 -4.709 -21.560 1.00 97.31 106 GLU A CA 1
ATOM 823 C C . GLU A 1 106 ? 8.361 -5.919 -21.578 1.00 97.31 106 GLU A C 1
ATOM 825 O O . GLU A 1 106 ? 7.935 -7.035 -21.891 1.00 97.31 106 GLU A O 1
ATOM 830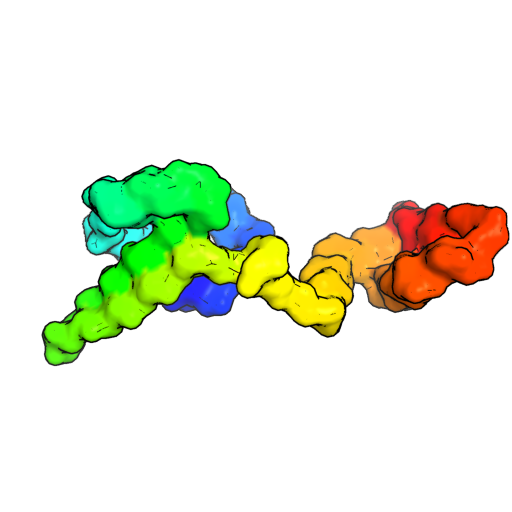 N N . HIS A 1 107 ? 9.635 -5.719 -21.229 1.00 97.62 107 HIS A N 1
ATOM 831 C CA . HIS A 1 107 ? 10.627 -6.794 -21.207 1.00 97.62 107 HIS A CA 1
ATOM 832 C C . HIS A 1 107 ? 10.322 -7.842 -20.130 1.00 97.62 107 HIS A C 1
ATOM 834 O O . HIS A 1 107 ? 10.471 -9.036 -20.387 1.00 97.62 107 HIS A O 1
ATOM 840 N N . CYS A 1 108 ? 9.856 -7.429 -18.948 1.00 97.12 108 CYS A N 1
ATOM 841 C CA . CYS A 1 108 ? 9.473 -8.345 -17.872 1.00 97.12 108 CYS A CA 1
ATOM 842 C C . CYS A 1 108 ? 8.302 -9.256 -18.272 1.00 97.12 108 CYS A C 1
ATOM 844 O O . CYS A 1 108 ? 8.353 -10.458 -18.009 1.00 97.12 108 CYS A O 1
ATOM 846 N N . TRP A 1 109 ? 7.278 -8.726 -18.947 1.00 97.06 109 TRP A N 1
ATOM 847 C CA . TRP A 1 109 ? 6.134 -9.526 -19.405 1.00 97.06 109 TRP A CA 1
ATOM 848 C C . TRP A 1 109 ? 6.457 -10.495 -20.546 1.00 97.06 109 TRP A C 1
ATOM 850 O O . TRP A 1 109 ? 5.712 -11.451 -20.752 1.00 97.06 109 TRP A O 1
ATOM 860 N N . LYS A 1 110 ? 7.553 -10.266 -21.278 1.00 97.06 110 LYS A N 1
ATOM 861 C CA . LYS A 1 110 ? 8.037 -11.126 -22.375 1.00 97.06 110 LYS A CA 1
ATOM 862 C C . LYS A 1 110 ? 9.324 -11.874 -22.011 1.00 97.06 110 LYS A C 1
ATOM 864 O O . LYS A 1 110 ? 10.035 -12.349 -22.897 1.00 97.06 110 LYS A O 1
ATOM 869 N N . LEU A 1 111 ? 9.660 -11.956 -20.721 1.00 96.69 111 LEU A N 1
ATOM 870 C CA . LEU A 1 111 ? 10.953 -12.472 -20.264 1.00 96.69 111 LEU A CA 1
ATOM 871 C C . LEU A 1 111 ? 11.178 -13.939 -20.660 1.00 96.69 111 LEU A C 1
ATOM 873 O O . LEU A 1 111 ? 12.301 -14.333 -20.956 1.00 96.69 111 LEU A O 1
ATOM 877 N N . ASP A 1 112 ? 10.112 -14.737 -20.713 1.00 97.19 112 ASP A N 1
ATOM 878 C CA . ASP A 1 112 ? 10.123 -16.141 -21.138 1.00 97.19 112 ASP A CA 1
ATOM 879 C C . ASP A 1 112 ? 10.429 -16.333 -22.636 1.00 97.19 112 ASP A C 1
ATOM 881 O O . ASP A 1 112 ? 10.773 -17.435 -23.062 1.00 97.19 112 ASP A O 1
ATOM 885 N N . GLN A 1 113 ? 10.336 -15.263 -23.427 1.00 97.19 113 GLN A N 1
ATOM 886 C CA . GLN A 1 113 ? 10.611 -15.241 -24.867 1.00 97.19 113 GLN A CA 1
ATOM 887 C C . GLN A 1 113 ? 11.971 -14.605 -25.192 1.00 97.19 113 GLN A C 1
ATOM 889 O O . GLN A 1 113 ? 12.408 -14.628 -26.345 1.00 97.19 113 GLN A O 1
ATOM 894 N N . ALA A 1 114 ? 12.642 -14.018 -24.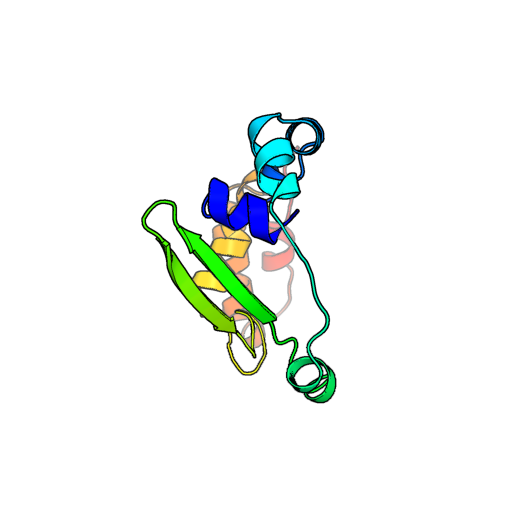198 1.00 96.19 114 ALA A N 1
ATOM 895 C CA . ALA A 1 114 ? 13.890 -13.300 -24.392 1.00 96.19 114 ALA A CA 1
ATOM 896 C C . ALA A 1 114 ? 15.083 -14.261 -24.542 1.00 96.19 114 ALA A C 1
ATOM 898 O O . ALA A 1 114 ? 15.243 -15.219 -23.789 1.00 96.19 114 ALA A O 1
ATOM 899 N N . ASN A 1 115 ? 15.977 -13.971 -25.493 1.00 96.62 115 ASN A N 1
ATOM 900 C CA . ASN A 1 115 ? 17.209 -14.752 -25.684 1.00 96.62 115 ASN A CA 1
ATOM 901 C C . ASN A 1 115 ? 18.237 -14.513 -24.563 1.00 96.62 115 ASN A C 1
ATOM 903 O O . ASN A 1 115 ? 19.067 -15.373 -24.273 1.00 96.62 115 ASN A O 1
ATOM 907 N N . ASN A 1 116 ? 18.229 -13.312 -23.985 1.00 97.06 116 ASN A N 1
ATOM 908 C CA . ASN A 1 116 ? 19.062 -12.873 -22.870 1.00 97.06 116 ASN A CA 1
ATOM 909 C C . ASN A 1 116 ? 18.394 -11.656 -22.197 1.00 97.06 116 ASN A C 1
ATOM 911 O O . ASN A 1 116 ? 17.330 -11.217 -22.623 1.00 97.06 116 ASN A O 1
ATOM 915 N N . VAL A 1 117 ? 19.023 -11.108 -21.156 1.00 96.81 117 VAL A N 1
ATOM 916 C CA . VAL A 1 117 ? 18.477 -9.991 -20.364 1.00 96.81 117 VAL A CA 1
ATOM 917 C C . VAL A 1 117 ? 19.077 -8.624 -20.713 1.00 96.81 117 VAL A C 1
ATOM 919 O O . VAL A 1 117 ? 18.818 -7.665 -19.996 1.00 96.81 117 VAL A O 1
ATOM 922 N N . SER A 1 118 ? 19.885 -8.499 -21.770 1.00 96.81 118 SER A N 1
ATOM 923 C CA . SER A 1 118 ? 20.617 -7.258 -22.070 1.00 96.81 118 SER A CA 1
ATOM 924 C C . SER A 1 118 ? 19.692 -6.048 -22.230 1.00 96.81 118 SER A C 1
ATOM 926 O O . SER A 1 118 ? 19.909 -5.043 -21.563 1.00 96.81 118 SER A O 1
ATOM 928 N N . GLU A 1 119 ? 18.617 -6.169 -23.014 1.00 94.31 119 GLU A N 1
ATOM 929 C CA . GLU A 1 119 ? 17.658 -5.071 -23.244 1.00 94.31 119 GLU A CA 1
ATOM 930 C C . GLU A 1 119 ? 16.919 -4.654 -21.957 1.00 94.31 119 GLU A C 1
ATOM 932 O O . GLU A 1 119 ? 16.697 -3.466 -21.702 1.00 94.31 119 GLU A O 1
ATOM 937 N N . LEU A 1 120 ? 16.600 -5.625 -21.091 1.00 96.25 120 LEU A N 1
ATOM 938 C CA . LEU A 1 120 ? 16.034 -5.353 -19.768 1.00 96.25 120 LEU A CA 1
ATOM 939 C C . LEU A 1 120 ? 17.029 -4.577 -18.895 1.00 96.25 120 LEU A C 1
ATOM 941 O O . LEU A 1 120 ? 16.644 -3.611 -18.242 1.00 96.25 120 LEU A O 1
ATOM 945 N N . MET A 1 121 ? 18.302 -4.981 -18.891 1.00 95.81 121 MET A N 1
ATOM 946 C CA . MET A 1 121 ? 19.341 -4.315 -18.102 1.00 95.81 121 MET A CA 1
ATOM 947 C C . MET A 1 121 ? 19.611 -2.887 -18.588 1.00 95.81 121 MET A C 1
ATOM 949 O O . MET A 1 121 ? 19.753 -1.993 -17.759 1.00 95.81 121 MET A O 1
ATOM 953 N N . GLU A 1 122 ? 19.630 -2.656 -19.901 1.00 93.56 122 GLU A N 1
ATOM 954 C CA . GLU A 1 122 ? 19.749 -1.313 -20.488 1.00 93.56 122 GLU A CA 1
ATOM 955 C C . GLU A 1 122 ? 18.562 -0.419 -20.096 1.00 93.56 122 GLU A C 1
ATOM 957 O O . GLU A 1 122 ? 18.737 0.753 -19.769 1.00 93.56 122 GLU A O 1
ATOM 962 N N . SER A 1 123 ? 17.350 -0.979 -20.042 1.00 93.94 123 SER A N 1
ATOM 963 C CA . SER A 1 123 ? 16.143 -0.240 -19.642 1.00 93.94 123 SER A CA 1
ATOM 964 C C . SER A 1 123 ? 16.128 0.171 -18.161 1.00 93.94 123 SER A C 1
ATOM 966 O O . SER A 1 123 ? 15.368 1.061 -17.779 1.00 93.94 123 SER A O 1
ATOM 968 N N . LEU A 1 124 ? 16.964 -0.453 -17.324 1.00 94.06 124 LEU A N 1
ATOM 969 C CA . LEU A 1 124 ? 17.116 -0.142 -15.898 1.00 94.06 124 LEU A CA 1
ATOM 970 C C . LEU A 1 124 ? 18.183 0.929 -15.617 1.00 94.06 124 LEU A C 1
ATOM 972 O O . LEU A 1 124 ? 18.384 1.290 -14.455 1.00 94.06 124 LEU A O 1
ATOM 976 N N . GLU A 1 125 ? 18.881 1.426 -16.641 1.00 92.44 125 GLU A N 1
ATOM 977 C CA . GLU A 1 125 ? 19.941 2.417 -16.471 1.00 92.44 125 GLU A CA 1
ATOM 978 C C . GLU A 1 125 ? 19.380 3.740 -15.919 1.00 92.44 125 GLU A C 1
ATOM 980 O O . GLU A 1 125 ? 18.534 4.402 -16.528 1.00 92.44 125 GLU A O 1
ATOM 985 N N . ILE A 1 126 ? 19.867 4.136 -14.741 1.00 90.81 126 ILE A N 1
ATOM 986 C CA . ILE A 1 126 ? 19.595 5.450 -14.157 1.00 90.81 126 ILE A CA 1
ATOM 987 C C . ILE A 1 126 ? 20.556 6.430 -14.822 1.00 90.81 126 ILE A C 1
ATOM 989 O O . ILE A 1 126 ? 21.769 6.306 -14.671 1.00 90.81 126 ILE A O 1
ATOM 993 N N . LYS A 1 127 ? 20.012 7.387 -15.570 1.00 73.31 127 LYS A N 1
ATOM 994 C CA . LYS A 1 127 ? 20.808 8.446 -16.191 1.00 73.31 127 LYS A CA 1
ATOM 995 C C . LYS A 1 127 ? 21.065 9.541 -15.158 1.00 73.31 127 LYS A C 1
ATOM 997 O O . LYS A 1 127 ? 20.104 10.035 -14.566 1.00 73.31 127 LYS A O 1
ATOM 1002 N N . ASP A 1 128 ? 22.340 9.862 -14.951 1.00 67.25 128 ASP A N 1
ATOM 1003 C CA . ASP A 1 128 ? 22.799 10.983 -14.117 1.00 67.25 128 ASP A CA 1
ATOM 1004 C C . ASP A 1 128 ? 22.309 12.346 -14.642 1.00 67.25 128 ASP A C 1
ATOM 1006 O O . ASP A 1 128 ? 22.245 12.530 -15.884 1.00 67.25 128 ASP A O 1
#

Secondary structure (DSSP, 8-state):
-HHHHHHHHS--SGGGGSGGGGG-HHHHHHHHT------HHHHHTTTT---EEEEEE-TTS-EEEEEESS-TTBTTBPPPHHHHHHHHHHHHHHHHHHHHHHHHHHHHHTGGG-S-SHHHHHHT----

Sequence (128 aa):
YITAVALIDGEVTDKQFAPERFTETKIVEFLQGVKVERNDELSALYAEAVANIVHVNLADGRTITKRVDYPLGNAKNRLPDDGVENKFFELAAPKITKEGADKVVEHCWKLDQANNVSELMESLEIKD

Foldseek 3Di:
DQVLCCVVVVDDDVVCVPPVNVVPPVSVVSVVPDDDDDDPVLVVCPPVWNKDKDWDQDPVRDIDIDIDGHDECRPVRDPDPVRVLVVQCVPQCVFQNPVLSVQLSVCVVCVVVDPDCPSNVVSSDGDD